Protein AF-A0A377ATC1-F1 (afdb_monomer_lite)

Organism: Escherichia coli (NCBI:txid562)

Structure (mmCIF, N/CA/C/O backbone):
data_AF-A0A377ATC1-F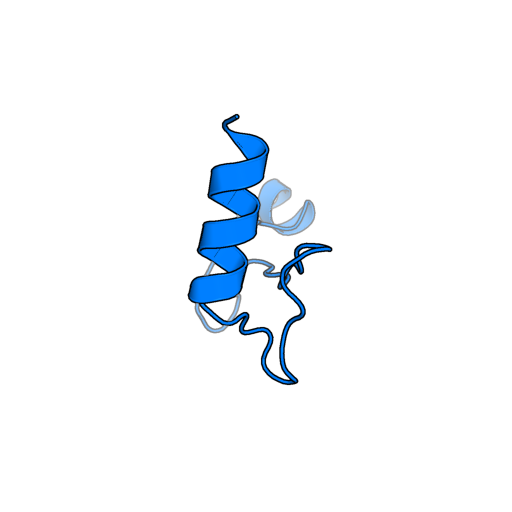1
#
_entry.id   AF-A0A377ATC1-F1
#
loop_
_atom_site.group_PDB
_atom_site.id
_atom_site.type_symbol
_atom_site.label_atom_id
_atom_site.label_alt_id
_atom_site.label_comp_id
_atom_site.label_asym_id
_atom_site.label_entity_id
_atom_site.label_seq_id
_atom_site.pdbx_PDB_ins_code
_atom_site.Cartn_x
_atom_site.Cartn_y
_atom_site.Cartn_z
_atom_site.occupancy
_atom_site.B_iso_or_equiv
_atom_site.auth_seq_id
_atom_site.auth_comp_id
_atom_site.auth_asym_id
_atom_site.auth_atom_id
_atom_site.pdbx_PDB_model_num
ATOM 1 N N . MET A 1 1 ? -1.360 0.246 -5.925 1.00 89.19 1 MET A N 1
ATOM 2 C CA . MET A 1 1 ? -0.350 -0.306 -6.858 1.00 89.19 1 MET A CA 1
ATOM 3 C C . MET A 1 1 ? -0.249 0.669 -8.013 1.00 89.19 1 MET A C 1
ATOM 5 O O . MET A 1 1 ? -1.291 1.151 -8.436 1.00 89.19 1 MET A O 1
ATOM 9 N N . TYR A 1 2 ? 0.953 0.998 -8.472 1.00 96.44 2 TYR A N 1
ATOM 10 C CA . TYR A 1 2 ? 1.161 1.932 -9.579 1.00 96.44 2 TYR A CA 1
ATOM 11 C C . TYR A 1 2 ? 2.440 1.579 -10.348 1.00 96.44 2 TYR A C 1
ATOM 13 O O . TYR A 1 2 ? 3.333 0.933 -9.808 1.00 96.44 2 TYR A O 1
ATOM 21 N N . GLN A 1 3 ? 2.527 1.976 -11.614 1.00 97.81 3 GLN A N 1
ATOM 22 C CA . GLN A 1 3 ? 3.739 1.814 -12.420 1.00 97.81 3 GLN A CA 1
ATOM 23 C C . GLN A 1 3 ? 4.660 3.024 -12.236 1.00 97.81 3 GLN A C 1
ATOM 25 O O . GLN A 1 3 ? 4.184 4.145 -12.045 1.00 97.81 3 GLN A O 1
ATOM 30 N N . SER A 1 4 ? 5.976 2.812 -12.306 1.00 97.75 4 SER A N 1
ATOM 31 C CA . SER A 1 4 ? 6.917 3.926 -12.445 1.00 97.75 4 SER A CA 1
ATOM 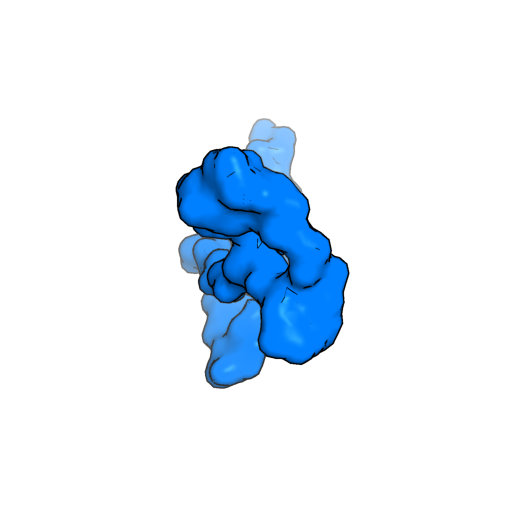32 C C . SER A 1 4 ? 6.756 4.596 -13.816 1.00 97.75 4 SER A C 1
ATOM 34 O O . SER A 1 4 ? 6.219 4.007 -14.757 1.00 97.75 4 SER A O 1
ATOM 36 N N . ALA A 1 5 ? 7.255 5.826 -13.956 1.00 98.06 5 ALA A N 1
ATOM 37 C CA . ALA A 1 5 ? 7.246 6.521 -15.244 1.00 98.06 5 ALA A CA 1
ATOM 38 C C . ALA A 1 5 ? 7.982 5.728 -16.342 1.00 98.06 5 ALA A C 1
ATOM 40 O O . ALA A 1 5 ? 7.568 5.748 -17.497 1.00 98.06 5 ALA A O 1
ATOM 41 N N . GLU A 1 6 ? 9.038 4.999 -15.978 1.00 98.06 6 GLU A N 1
ATOM 42 C CA . GLU A 1 6 ? 9.801 4.136 -16.886 1.00 98.06 6 GLU A CA 1
ATOM 43 C C . GLU A 1 6 ? 9.000 2.901 -17.294 1.00 98.06 6 GLU A C 1
ATOM 45 O O . GLU A 1 6 ? 8.893 2.622 -18.484 1.00 98.06 6 GLU A O 1
ATOM 50 N N . GLN A 1 7 ? 8.352 2.230 -16.335 1.00 97.81 7 GLN A N 1
ATOM 51 C CA . GLN A 1 7 ? 7.472 1.091 -16.616 1.00 97.81 7 GLN A CA 1
ATOM 52 C C . GLN A 1 7 ? 6.323 1.486 -17.550 1.00 97.81 7 GLN A C 1
ATOM 54 O O . GLN A 1 7 ? 5.964 0.730 -18.451 1.00 97.81 7 GLN A O 1
ATOM 59 N N . LEU A 1 8 ? 5.764 2.686 -17.357 1.00 97.94 8 LEU A N 1
ATOM 60 C CA . LEU A 1 8 ? 4.749 3.252 -18.246 1.00 97.94 8 LEU A CA 1
ATOM 61 C C . LEU A 1 8 ? 5.324 3.563 -19.631 1.00 97.94 8 LEU A C 1
ATOM 63 O O . LEU A 1 8 ? 4.716 3.210 -20.637 1.00 97.94 8 LEU A O 1
ATOM 67 N N . ARG A 1 9 ? 6.492 4.212 -19.691 1.00 98.25 9 ARG A N 1
ATOM 68 C CA . ARG A 1 9 ? 7.148 4.603 -20.946 1.00 98.25 9 ARG A CA 1
ATOM 69 C C . ARG A 1 9 ? 7.533 3.395 -21.802 1.00 98.25 9 ARG A C 1
ATOM 71 O O . ARG A 1 9 ? 7.395 3.461 -23.020 1.00 98.25 9 ARG A O 1
ATOM 78 N N . ASN A 1 10 ? 8.023 2.331 -21.174 1.00 98.00 10 ASN A N 1
ATOM 79 C CA . ASN A 1 10 ? 8.564 1.149 -21.845 1.00 98.00 10 ASN A CA 1
ATOM 80 C C . ASN A 1 10 ? 7.520 0.044 -22.059 1.00 98.00 10 ASN A C 1
ATOM 82 O O . ASN A 1 10 ? 7.805 -0.925 -22.758 1.00 98.00 10 ASN A O 1
ATOM 86 N N . ALA A 1 11 ? 6.320 0.199 -21.487 1.00 94.31 11 ALA A N 1
ATOM 87 C CA . ALA A 1 11 ? 5.271 -0.818 -21.479 1.00 94.31 11 ALA A CA 1
ATOM 88 C C . ALA A 1 11 ? 5.760 -2.166 -20.910 1.00 94.31 11 ALA A C 1
ATOM 90 O O . ALA A 1 11 ? 5.495 -3.231 -21.471 1.00 94.31 11 ALA A O 1
ATOM 91 N N . ASP A 1 12 ? 6.476 -2.105 -19.783 1.00 96.81 12 ASP A N 1
ATOM 92 C CA . ASP A 1 12 ? 7.066 -3.282 -19.145 1.00 96.8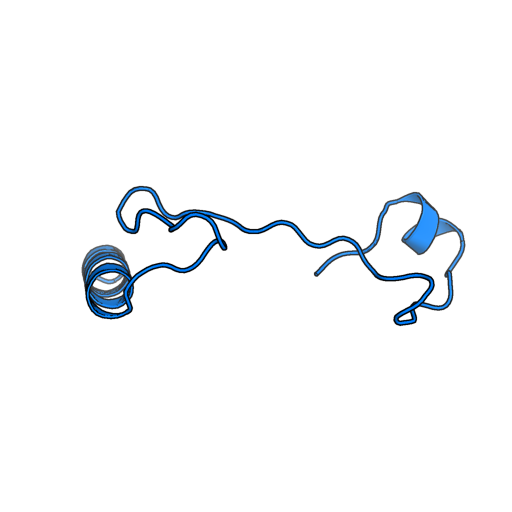1 12 ASP A CA 1
ATOM 93 C C . ASP A 1 12 ? 5.990 -4.304 -18.737 1.00 96.81 12 ASP A C 1
ATOM 95 O O . ASP A 1 12 ? 4.953 -3.957 -18.162 1.00 96.81 12 ASP A O 1
ATOM 99 N N . ALA A 1 13 ? 6.261 -5.590 -18.977 1.00 96.75 13 ALA A N 1
ATOM 100 C CA . ALA A 1 13 ? 5.406 -6.674 -18.506 1.00 96.75 13 ALA A CA 1
ATOM 101 C C . ALA A 1 13 ? 5.551 -6.849 -16.984 1.00 96.75 13 ALA A C 1
ATOM 103 O O . ALA A 1 13 ? 6.612 -7.233 -16.489 1.00 96.75 13 ALA A O 1
ATOM 104 N N . LEU A 1 14 ? 4.472 -6.591 -16.239 1.00 96.44 14 LEU A N 1
ATOM 105 C CA . LEU A 1 14 ? 4.475 -6.650 -14.776 1.00 9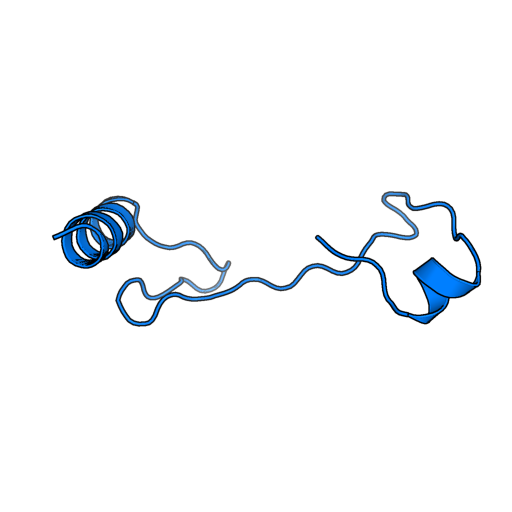6.44 14 LEU A CA 1
ATOM 106 C C . LEU A 1 14 ? 4.182 -8.069 -14.277 1.00 96.44 14 LEU A C 1
ATOM 108 O O . LEU A 1 14 ? 3.148 -8.655 -14.598 1.00 96.44 14 LEU A O 1
ATOM 112 N N . THR A 1 15 ? 5.080 -8.604 -13.453 1.00 96.56 15 THR A N 1
ATOM 113 C CA . THR A 1 15 ? 4.993 -9.954 -12.867 1.00 96.56 15 THR A CA 1
ATOM 114 C C . THR A 1 15 ? 5.359 -9.919 -11.382 1.00 96.56 15 THR A C 1
ATOM 116 O O . THR A 1 15 ? 5.671 -8.864 -10.840 1.00 96.56 15 THR A O 1
ATOM 119 N N . LEU A 1 16 ? 5.352 -11.061 -10.687 1.00 96.06 16 LEU A N 1
ATOM 120 C CA . LEU A 1 16 ? 5.865 -11.108 -9.310 1.00 96.06 16 LEU A CA 1
ATOM 121 C C . LEU A 1 16 ? 7.381 -10.859 -9.244 1.00 96.06 16 LEU A C 1
ATOM 123 O O . LEU A 1 16 ? 7.869 -10.353 -8.240 1.00 96.06 16 LEU A O 1
ATOM 127 N N . GLN A 1 17 ? 8.114 -11.197 -10.308 1.00 96.38 17 GLN A N 1
ATOM 128 C CA . GLN A 1 17 ? 9.558 -10.981 -10.421 1.00 96.38 17 GLN A CA 1
ATOM 129 C C . GLN A 1 17 ? 9.894 -9.536 -10.816 1.00 96.38 17 GLN A C 1
ATOM 131 O O . GLN A 1 17 ? 10.921 -9.014 -10.394 1.00 96.38 17 GLN A O 1
ATOM 136 N N . ALA A 1 18 ? 9.020 -8.884 -11.589 1.00 95.31 18 ALA A N 1
ATOM 137 C CA . ALA A 1 18 ? 9.113 -7.475 -11.967 1.00 95.31 18 ALA A CA 1
ATOM 138 C C . ALA A 1 18 ? 7.812 -6.743 -11.583 1.00 95.31 18 ALA A C 1
ATOM 140 O O . ALA A 1 18 ? 6.972 -6.472 -12.448 1.00 95.31 18 ALA A O 1
ATOM 141 N N . PRO A 1 19 ? 7.582 -6.484 -10.283 1.00 96.88 19 PRO A N 1
ATOM 142 C CA . PRO A 1 19 ? 6.299 -5.987 -9.815 1.00 96.88 19 PRO A CA 1
ATOM 143 C C . PRO A 1 19 ? 6.110 -4.500 -10.106 1.00 96.88 19 PRO A C 1
ATOM 145 O O . PRO A 1 19 ? 7.046 -3.717 -10.281 1.00 96.88 19 PRO A O 1
ATOM 148 N N . ALA A 1 20 ? 4.846 -4.095 -10.095 1.00 97.50 20 ALA A N 1
ATOM 149 C CA . ALA A 1 20 ? 4.502 -2.691 -9.978 1.00 97.50 20 ALA A CA 1
ATOM 150 C C . ALA A 1 20 ? 4.902 -2.146 -8.600 1.00 97.50 20 ALA A C 1
ATOM 152 O O . ALA A 1 20 ? 4.958 -2.873 -7.604 1.00 97.50 20 ALA A O 1
ATOM 153 N N . GLN A 1 21 ? 5.077 -0.835 -8.533 1.00 97.50 21 GLN A N 1
ATOM 154 C CA . GLN A 1 21 ? 5.365 -0.127 -7.298 1.00 97.50 21 GLN A CA 1
ATOM 155 C C . GLN A 1 21 ? 4.160 -0.176 -6.343 1.00 97.50 21 GLN A C 1
ATOM 157 O O . GLN A 1 21 ? 2.983 -0.136 -6.740 1.00 97.50 21 GLN A O 1
ATOM 162 N N . ARG A 1 22 ? 4.450 -0.279 -5.044 1.00 97.12 22 ARG A N 1
ATOM 163 C CA . ARG A 1 22 ? 3.463 -0.291 -3.958 1.00 97.12 22 ARG A CA 1
ATOM 164 C C . ARG A 1 22 ? 4.023 0.498 -2.783 1.00 97.12 22 ARG A C 1
ATOM 166 O O . ARG A 1 22 ? 5.174 0.310 -2.416 1.00 97.12 22 ARG A O 1
ATOM 173 N N . VAL A 1 23 ? 3.184 1.339 -2.192 1.00 96.88 23 VAL A N 1
ATOM 174 C CA . VAL A 1 23 ? 3.490 2.088 -0.971 1.00 96.88 23 VAL A CA 1
ATOM 175 C C . VAL A 1 23 ? 2.323 1.887 -0.020 1.00 96.88 23 VAL A C 1
ATOM 177 O O . VAL A 1 23 ? 1.167 1.995 -0.437 1.00 96.88 23 VAL A O 1
ATOM 180 N N . THR A 1 24 ? 2.632 1.552 1.229 1.00 96.69 24 THR A N 1
ATOM 181 C CA . THR A 1 24 ? 1.645 1.492 2.306 1.00 96.69 24 THR A CA 1
ATOM 182 C C . THR A 1 24 ? 1.413 2.904 2.821 1.00 96.69 24 THR A C 1
ATOM 184 O O . THR A 1 24 ? 2.367 3.598 3.162 1.00 96.69 24 THR A O 1
ATOM 187 N N . LEU A 1 25 ? 0.154 3.334 2.827 1.00 96.44 25 LEU A N 1
ATOM 188 C CA . LEU A 1 25 ? -0.250 4.631 3.359 1.00 96.44 25 LEU A CA 1
ATOM 189 C C . LEU A 1 25 ? -0.758 4.473 4.791 1.00 96.44 25 LEU A C 1
ATOM 191 O O . LEU A 1 25 ? -1.229 3.404 5.175 1.00 96.44 25 LEU A O 1
ATOM 195 N N . GLU A 1 26 ? -0.712 5.566 5.539 1.00 96.31 26 GLU A N 1
ATOM 196 C CA . GLU A 1 26 ? -1.228 5.669 6.899 1.00 96.31 26 GLU A CA 1
ATOM 197 C C . GLU A 1 26 ? -2.249 6.809 6.966 1.00 96.31 26 GLU A C 1
ATOM 199 O O . GLU A 1 26 ? -2.050 7.870 6.370 1.00 96.31 26 GLU A O 1
ATOM 204 N N . LEU A 1 27 ? -3.355 6.591 7.682 1.00 96.94 27 LEU A N 1
ATOM 205 C CA . LEU A 1 27 ? -4.329 7.644 7.961 1.00 96.94 27 LEU A CA 1
ATOM 206 C C . LEU A 1 27 ? -3.967 8.288 9.298 1.00 96.94 27 LEU A C 1
ATOM 208 O O . LEU A 1 27 ? -3.739 7.580 10.273 1.00 96.94 27 LEU A O 1
ATOM 212 N N . SER A 1 28 ? -4.012 9.618 9.399 1.00 94.88 28 SER A N 1
ATOM 213 C CA . SER A 1 28 ? -3.646 10.316 10.643 1.00 94.88 28 SER A CA 1
ATOM 214 C C . SER A 1 28 ? -4.484 9.905 11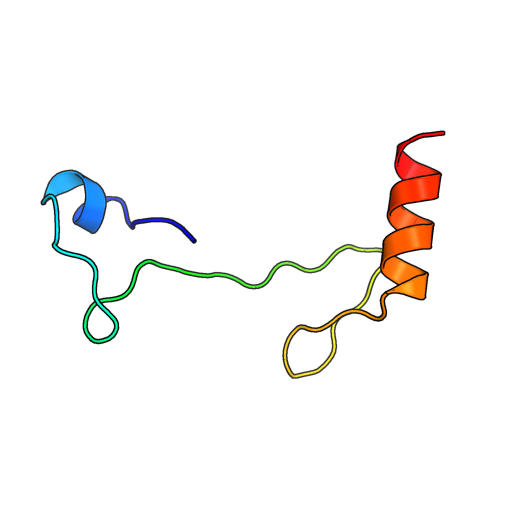.869 1.00 94.88 28 SER A C 1
ATOM 216 O O . SER A 1 28 ? -4.010 10.034 12.991 1.00 94.88 28 SER A O 1
ATOM 218 N N . GLY A 1 29 ? -5.710 9.400 11.673 1.00 93.69 29 GLY A N 1
ATOM 219 C CA . GLY A 1 29 ? -6.572 8.859 12.738 1.00 93.69 29 GLY A CA 1
ATOM 220 C C .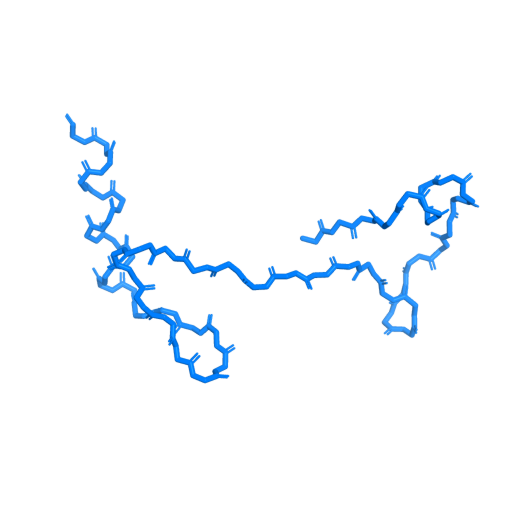 GLY A 1 29 ? -6.538 7.329 12.890 1.00 93.69 29 GLY A C 1
ATOM 221 O O . GLY A 1 29 ? -7.295 6.778 13.686 1.00 93.69 29 GLY A O 1
ATOM 222 N N . CYS A 1 30 ? -5.692 6.641 12.122 1.00 95.19 30 CYS A N 1
ATOM 223 C CA . CYS A 1 30 ? -5.600 5.183 12.049 1.00 95.19 30 CYS A CA 1
ATOM 224 C C . CYS A 1 30 ? -4.111 4.773 12.012 1.00 95.19 30 CYS A C 1
ATOM 226 O O . CYS A 1 30 ? -3.584 4.500 10.928 1.00 95.19 30 CYS A O 1
ATOM 228 N N . PRO A 1 31 ? -3.415 4.777 13.167 1.00 94.81 31 PRO A N 1
ATOM 229 C CA . PRO A 1 31 ? -1.998 4.443 13.210 1.00 94.81 31 PRO A CA 1
ATOM 230 C C . PRO A 1 31 ? -1.775 2.997 12.766 1.00 94.81 31 PRO A C 1
ATOM 232 O O . PRO A 1 31 ? -2.511 2.093 13.177 1.00 94.81 31 PRO A O 1
ATOM 235 N N . ILE A 1 32 ? -0.759 2.790 11.931 1.00 97.50 32 ILE A N 1
ATOM 236 C CA . ILE A 1 32 ? -0.398 1.463 11.426 1.00 97.50 32 ILE A CA 1
ATOM 237 C C . ILE A 1 32 ? 0.597 0.752 12.348 1.00 97.50 32 ILE A C 1
ATOM 239 O O . ILE A 1 32 ? 1.406 1.378 13.032 1.00 97.50 32 ILE A O 1
ATOM 243 N N . ASP A 1 33 ? 0.549 -0.577 12.357 1.00 95.75 33 ASP A N 1
ATOM 244 C CA . ASP A 1 33 ? 1.550 -1.408 13.021 1.00 95.75 33 ASP A CA 1
ATOM 245 C C . ASP A 1 33 ? 2.843 -1.552 12.191 1.00 95.75 33 ASP A C 1
ATOM 247 O O . ASP A 1 33 ? 2.981 -1.010 11.092 1.00 95.75 33 ASP A O 1
ATOM 251 N N . ALA A 1 34 ? 3.803 -2.329 12.703 1.00 96.88 34 ALA A N 1
ATOM 252 C CA . ALA A 1 34 ? 5.085 -2.574 12.034 1.00 96.88 34 ALA A CA 1
ATOM 253 C C . ALA A 1 34 ? 4.958 -3.232 10.643 1.00 96.88 34 ALA A C 1
ATOM 255 O O . ALA A 1 34 ? 5.901 -3.174 9.855 1.00 96.88 34 ALA A O 1
ATOM 256 N N . ASN A 1 35 ? 3.816 -3.854 10.337 1.00 96.81 35 ASN A N 1
ATOM 257 C CA . ASN A 1 35 ? 3.530 -4.467 9.043 1.00 96.81 35 ASN A CA 1
ATOM 258 C C . ASN A 1 35 ? 2.630 -3.588 8.158 1.00 96.81 35 ASN A C 1
ATOM 260 O O . ASN A 1 35 ? 2.349 -3.958 7.016 1.00 96.81 35 ASN A O 1
ATOM 264 N N . GLY A 1 36 ? 2.189 -2.429 8.652 1.00 96.12 36 GLY A N 1
ATOM 265 C CA . GLY A 1 36 ? 1.356 -1.501 7.905 1.00 96.12 36 GLY A CA 1
ATOM 266 C C . GLY A 1 36 ? -0.150 -1.728 8.030 1.00 96.12 36 GLY A C 1
ATOM 267 O O . GLY A 1 36 ? -0.895 -1.241 7.180 1.00 96.12 36 GLY A O 1
ATOM 268 N N . PHE A 1 37 ? -0.616 -2.466 9.041 1.00 97.62 37 PHE A N 1
ATOM 269 C CA . PHE A 1 37 ? -2.046 -2.685 9.268 1.00 97.62 37 PHE A CA 1
ATOM 270 C C . PHE A 1 37 ? -2.611 -1.685 10.272 1.00 97.62 37 PHE A C 1
ATOM 272 O O . PHE A 1 37 ? -1.999 -1.434 11.306 1.00 97.62 37 PHE A O 1
ATOM 279 N N . CYS A 1 38 ? -3.810 -1.166 9.996 1.00 96.31 38 CYS A N 1
ATOM 280 C CA . CYS A 1 38 ? -4.585 -0.404 10.970 1.00 96.31 38 CYS A CA 1
ATOM 281 C C . CYS A 1 38 ? -5.773 -1.235 11.500 1.00 96.31 38 CYS A C 1
ATOM 283 O O . CYS A 1 38 ? -6.414 -1.932 10.706 1.00 96.31 38 CYS A O 1
ATOM 285 N N . PRO A 1 39 ? -6.109 -1.154 12.804 1.00 97.44 39 PRO A N 1
ATOM 286 C CA . PRO A 1 39 ? -7.345 -1.712 13.347 1.00 97.44 39 PRO A CA 1
ATOM 287 C C . PRO A 1 39 ? -8.608 -1.200 12.633 1.00 97.44 39 PRO A C 1
ATOM 289 O O . PRO A 1 39 ? -8.765 -0.000 12.392 1.00 97.44 39 PRO A O 1
ATOM 292 N N . MET A 1 40 ? -9.531 -2.115 12.321 1.00 96.69 40 MET A N 1
ATOM 293 C CA . MET A 1 40 ? -10.752 -1.785 11.572 1.00 96.69 40 MET A CA 1
ATOM 294 C C . MET A 1 40 ? -11.677 -0.814 12.314 1.00 96.69 40 MET A C 1
ATOM 296 O O . MET A 1 40 ? -12.280 0.045 11.684 1.00 96.69 40 MET A O 1
ATOM 300 N N . ASP A 1 41 ? -11.748 -0.882 13.643 1.00 96.81 41 ASP A N 1
ATOM 301 C CA . ASP A 1 41 ? -12.559 0.028 14.461 1.00 96.81 41 ASP A CA 1
ATOM 302 C C . ASP A 1 41 ? -12.115 1.495 14.319 1.00 96.81 41 ASP A C 1
ATOM 304 O O . ASP A 1 41 ? -12.944 2.406 14.258 1.00 96.81 41 ASP A O 1
ATOM 308 N N . LYS A 1 42 ? -10.803 1.735 14.213 1.00 95.44 42 LYS A N 1
ATOM 309 C CA . LYS A 1 42 ? -10.244 3.072 13.975 1.00 95.44 42 LYS A CA 1
ATOM 310 C C . LYS A 1 42 ? -10.498 3.546 12.556 1.00 95.44 42 LYS A C 1
ATOM 312 O O . LYS A 1 42 ? -10.875 4.701 12.365 1.00 95.44 42 LYS A O 1
ATOM 317 N N . PHE A 1 43 ? -10.347 2.654 11.583 1.00 97.25 43 PHE A N 1
ATOM 318 C CA . PHE A 1 43 ? -10.648 2.948 10.187 1.00 97.25 43 PHE A CA 1
ATOM 319 C C . PHE A 1 43 ? -12.111 3.376 10.010 1.00 97.25 43 PHE A C 1
ATOM 321 O O . PHE A 1 43 ? -12.380 4.427 9.425 1.00 97.25 43 PHE A O 1
ATOM 328 N N . ASP A 1 44 ? -13.041 2.621 10.597 1.00 97.00 44 ASP A N 1
ATOM 329 C CA . ASP A 1 44 ? -14.472 2.920 10.554 1.00 97.00 44 ASP A CA 1
ATOM 330 C C . ASP A 1 44 ? -14.791 4.255 11.238 1.00 97.00 44 ASP A C 1
ATOM 332 O O . ASP A 1 44 ? -15.590 5.036 10.721 1.00 97.00 44 ASP A O 1
ATOM 336 N N . SER A 1 45 ? -14.156 4.562 12.377 1.00 96.50 45 SER A N 1
ATOM 337 C CA . SER A 1 45 ? -14.316 5.861 13.049 1.00 96.50 45 SER A CA 1
ATOM 338 C C . SER A 1 45 ? -13.904 7.020 12.143 1.00 96.50 45 SER A C 1
ATOM 340 O O . SER A 1 45 ? -14.669 7.969 11.985 1.00 96.50 45 SER A O 1
ATOM 342 N N . VAL A 1 46 ? -12.729 6.925 11.508 1.00 96.81 46 VAL A N 1
ATOM 343 C CA . VAL A 1 46 ? -12.209 7.968 10.608 1.00 96.81 46 VAL A CA 1
ATOM 344 C C . VAL A 1 46 ? -13.141 8.178 9.413 1.00 96.81 46 VAL A C 1
ATOM 346 O O . VAL A 1 46 ? -13.445 9.317 9.065 1.00 96.81 46 VAL A O 1
ATOM 349 N N . LEU A 1 47 ? -13.637 7.102 8.796 1.00 97.12 47 LEU A N 1
ATOM 350 C CA . LEU A 1 47 ? -14.559 7.218 7.664 1.00 97.12 47 LEU A CA 1
ATOM 351 C C . LEU A 1 47 ? -15.919 7.792 8.067 1.00 97.12 47 LEU A C 1
ATOM 353 O O . LEU A 1 47 ? -16.443 8.665 7.379 1.00 97.12 47 LEU A O 1
ATOM 357 N N . ASN A 1 48 ? -16.483 7.337 9.185 1.00 96.81 48 ASN A N 1
ATOM 358 C CA . ASN A 1 48 ? -17.756 7.852 9.683 1.00 96.81 48 ASN A CA 1
ATOM 359 C C . ASN A 1 48 ? -17.663 9.325 10.098 1.00 96.81 48 ASN A C 1
ATOM 361 O O . ASN A 1 48 ? -18.667 10.026 10.060 1.00 96.81 48 ASN A O 1
ATOM 365 N N . GLU A 1 49 ? -16.491 9.803 10.514 1.00 96.25 49 GLU A N 1
ATOM 366 C CA . GLU A 1 49 ? -16.241 11.227 10.743 1.00 96.25 49 GLU A CA 1
ATOM 367 C C . GLU A 1 49 ? -16.114 12.016 9.439 1.00 96.25 49 GLU A C 1
ATOM 369 O O . GLU A 1 49 ? -16.650 13.114 9.360 1.00 96.25 49 GLU A O 1
ATOM 374 N N . ALA A 1 50 ? -15.470 11.461 8.409 1.00 95.31 50 ALA A N 1
ATOM 375 C CA . ALA A 1 50 ? -15.263 12.147 7.132 1.00 95.31 50 ALA A CA 1
ATOM 376 C C . ALA A 1 50 ? -16.545 12.326 6.297 1.00 95.31 50 ALA A C 1
ATOM 378 O O . ALA A 1 50 ? -16.595 13.198 5.432 1.00 95.31 50 ALA A O 1
ATOM 379 N N . VAL A 1 51 ? -17.553 11.474 6.513 1.00 94.69 51 VAL A N 1
ATOM 380 C CA . VAL A 1 51 ? -18.838 11.508 5.788 1.00 94.69 51 VAL A CA 1
ATOM 381 C C . VAL A 1 51 ? -19.888 12.394 6.482 1.00 94.69 51 VAL A C 1
ATOM 383 O O . VAL A 1 51 ? -20.902 12.719 5.863 1.00 94.69 51 VAL A O 1
ATOM 386 N N . LYS A 1 52 ? -19.674 12.774 7.748 1.00 80.69 52 LYS A N 1
ATOM 387 C CA . LYS A 1 52 ? -20.552 13.705 8.481 1.00 80.69 52 LYS A CA 1
ATOM 388 C C . LYS A 1 52 ? -20.427 15.128 7.950 1.00 80.69 52 LYS A C 1
ATOM 390 O O . LYS A 1 52 ? -21.479 15.804 7.924 1.00 80.69 52 LYS A O 1
#

InterPro domains:
  IPR029033 Histidine phosphatase superfamily [G3DSA:3.40.50.1240] (1-52)
  IPR029033 Histidine phosphatase superfamily [SSF53254] (3-51)

pLDDT: mean 96.16, std 2.6, range [80.69, 98.25]

Radius of gyration: 16.06 Å; chains: 1; bounding box: 30×25×36 Å

Secondary structure (DSSP, 8-state):
-B--HHHHHHT----SSSPPB-----BTTB---TTS---HHHHHHHHHHHT-

Foldseek 3Di:
DAADPVCVVVVDDADPVRHHDDDQDDDPQFDADPVNDGDPVSVVVVVVVVVD

Sequence (52 aa):
MYQSAEQLRNADALTLQAPAQRVTLELSGCPIDANGFCPMDKFDSVLNEAVK